Protein AF-A0A527ZVG8-F1 (afdb_monomer)

Structure (mmCIF, N/CA/C/O backbone):
data_AF-A0A527ZVG8-F1
#
_entry.id   AF-A0A527ZVG8-F1
#
loop_
_atom_site.group_PDB
_atom_site.id
_atom_site.type_symbol
_atom_site.label_atom_id
_atom_site.label_alt_id
_atom_site.label_comp_id
_atom_site.label_asym_id
_atom_site.label_entity_id
_atom_site.label_seq_id
_atom_site.pdbx_PDB_ins_code
_atom_site.Cartn_x
_atom_site.Cartn_y
_atom_site.Cartn_z
_atom_site.occupancy
_atom_site.B_iso_or_equiv
_atom_site.auth_seq_id
_atom_site.auth_comp_id
_atom_site.auth_asym_id
_atom_site.auth_atom_id
_atom_site.pdbx_PDB_model_num
ATOM 1 N N . MET A 1 1 ? 4.552 -9.495 -39.250 1.00 59.78 1 MET A N 1
ATOM 2 C CA . MET A 1 1 ? 4.157 -8.082 -39.476 1.00 59.78 1 MET A CA 1
ATOM 3 C C . MET A 1 1 ? 4.347 -7.242 -38.208 1.00 59.78 1 MET A C 1
ATOM 5 O O . MET A 1 1 ? 3.401 -7.017 -37.472 1.00 59.78 1 MET A O 1
ATOM 9 N N . ARG A 1 2 ? 5.574 -6.783 -37.925 1.00 71.38 2 ARG A N 1
ATOM 10 C CA . ARG A 1 2 ? 5.861 -5.883 -36.780 1.00 71.38 2 ARG A CA 1
ATOM 11 C C . ARG A 1 2 ? 6.691 -4.674 -37.211 1.00 71.38 2 ARG A C 1
ATOM 13 O O . ARG A 1 2 ? 6.388 -3.552 -36.833 1.00 71.38 2 ARG A O 1
ATOM 20 N N . ILE A 1 3 ? 7.672 -4.898 -38.088 1.00 81.69 3 ILE A N 1
ATOM 21 C CA . ILE A 1 3 ? 8.598 -3.870 -38.591 1.00 81.69 3 ILE A CA 1
ATOM 22 C C . ILE A 1 3 ? 7.880 -2.769 -39.384 1.00 81.69 3 ILE A C 1
ATOM 24 O O . ILE A 1 3 ? 8.096 -1.599 -39.096 1.00 81.69 3 ILE A O 1
ATOM 28 N N . GLY A 1 4 ? 6.976 -3.114 -40.309 1.00 87.69 4 GLY A N 1
ATOM 29 C CA . GLY A 1 4 ? 6.233 -2.112 -41.090 1.00 87.69 4 GLY A CA 1
ATOM 30 C C . GLY A 1 4 ? 5.396 -1.161 -40.224 1.00 87.69 4 GLY A C 1
ATOM 31 O O . GLY A 1 4 ? 5.369 0.039 -40.475 1.00 87.69 4 GLY A O 1
ATOM 32 N N . TRP A 1 5 ? 4.797 -1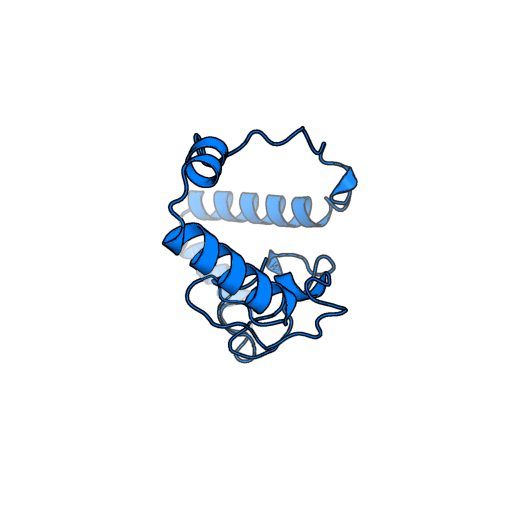.670 -39.142 1.00 87.00 5 TRP A N 1
ATOM 33 C CA . TRP A 1 5 ? 4.078 -0.842 -38.171 1.00 87.00 5 TRP A CA 1
ATOM 34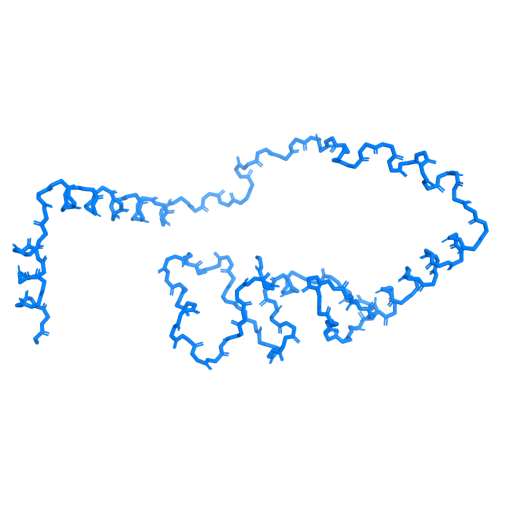 C C . TRP A 1 5 ? 5.015 0.101 -37.410 1.00 87.00 5 TRP A C 1
ATOM 36 O O . TRP A 1 5 ? 4.701 1.279 -37.272 1.00 87.00 5 TRP A O 1
ATOM 46 N N . TYR A 1 6 ? 6.189 -0.373 -36.972 1.00 84.06 6 TYR A N 1
ATOM 47 C CA . TYR A 1 6 ? 7.181 0.495 -36.328 1.00 84.06 6 TYR A CA 1
ATOM 48 C C . TYR A 1 6 ? 7.711 1.573 -37.277 1.00 84.06 6 TYR A C 1
ATOM 50 O O . TYR A 1 6 ? 7.835 2.718 -36.861 1.00 84.06 6 TYR A O 1
ATOM 58 N N . ILE A 1 7 ? 7.978 1.236 -38.543 1.00 87.50 7 ILE A N 1
ATOM 59 C CA . ILE A 1 7 ? 8.431 2.206 -39.549 1.00 87.50 7 ILE A CA 1
ATOM 60 C C . ILE A 1 7 ? 7.362 3.276 -39.774 1.00 87.50 7 ILE A C 1
ATOM 62 O O . ILE A 1 7 ? 7.669 4.463 -39.715 1.00 87.50 7 ILE A O 1
ATOM 66 N N . ASN A 1 8 ? 6.104 2.878 -39.977 1.00 88.81 8 ASN A N 1
ATOM 67 C CA . ASN A 1 8 ? 5.010 3.831 -40.167 1.00 88.81 8 ASN A CA 1
ATOM 68 C C . ASN A 1 8 ? 4.787 4.701 -38.926 1.00 88.81 8 ASN A C 1
ATOM 70 O O . ASN A 1 8 ? 4.589 5.903 -39.053 1.00 88.81 8 ASN A O 1
ATOM 74 N N . ARG A 1 9 ? 4.906 4.119 -37.730 1.00 88.31 9 ARG A N 1
ATOM 75 C CA . ARG A 1 9 ? 4.822 4.847 -36.463 1.00 88.31 9 ARG A CA 1
ATOM 76 C C . ARG A 1 9 ? 5.956 5.858 -36.282 1.00 88.31 9 ARG A C 1
ATOM 78 O O . ARG A 1 9 ? 5.716 6.924 -35.735 1.00 88.31 9 ARG A O 1
ATOM 85 N N . LEU A 1 10 ? 7.174 5.532 -36.714 1.00 89.06 10 LEU A N 1
ATOM 86 C CA . LEU A 1 10 ? 8.301 6.468 -36.685 1.00 89.06 10 LEU A CA 1
ATOM 87 C C . LEU A 1 10 ? 8.119 7.596 -37.703 1.00 89.06 10 LEU A C 1
ATOM 89 O O . LEU A 1 10 ? 8.425 8.739 -37.394 1.00 89.06 10 LEU A O 1
ATOM 93 N N . ARG A 1 11 ? 7.589 7.289 -38.893 1.00 87.50 11 ARG A N 1
ATOM 94 C CA . ARG A 1 11 ? 7.293 8.290 -39.931 1.00 87.50 11 ARG A CA 1
ATOM 95 C C . ARG A 1 11 ? 6.218 9.289 -39.513 1.00 87.50 11 ARG A C 1
ATOM 97 O O . ARG A 1 11 ? 6.245 10.417 -39.979 1.00 87.50 11 ARG A O 1
ATOM 104 N N . SER A 1 12 ? 5.276 8.875 -38.668 1.00 91.00 12 SER A N 1
ATOM 105 C CA . SER A 1 12 ? 4.205 9.736 -38.158 1.00 91.00 12 SER A CA 1
ATOM 106 C C . SER A 1 12 ? 4.569 10.478 -36.866 1.00 91.00 12 SER A C 1
ATOM 108 O O . SER A 1 12 ? 3.687 11.081 -36.264 1.00 91.00 12 SER A O 1
ATOM 110 N N . MET A 1 13 ? 5.808 10.362 -36.377 1.00 92.25 13 MET A N 1
ATOM 111 C CA . MET A 1 13 ? 6.267 11.012 -35.147 1.00 92.25 13 MET A CA 1
ATOM 112 C C . MET A 1 13 ? 7.156 12.206 -35.455 1.00 92.25 13 MET A C 1
ATOM 114 O O . MET A 1 13 ? 8.002 12.151 -36.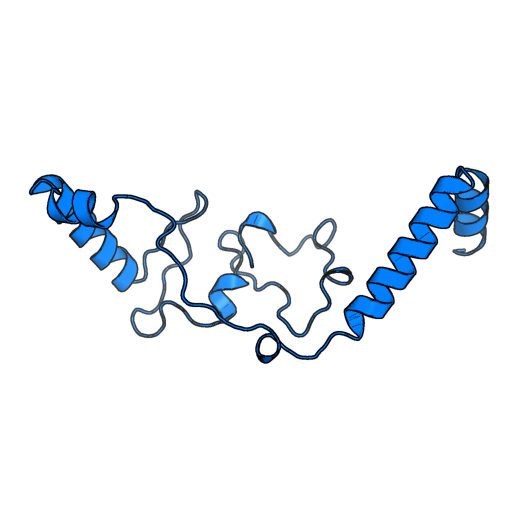346 1.00 92.25 13 MET A O 1
ATOM 118 N N . GLU A 1 14 ? 7.042 13.236 -34.623 1.00 92.56 14 GLU A N 1
ATOM 119 C CA . GLU A 1 14 ? 7.997 14.337 -34.629 1.00 92.56 14 GLU A CA 1
ATOM 120 C C . GLU A 1 14 ? 9.404 13.839 -34.245 1.00 92.56 14 GLU A C 1
ATOM 122 O O . GLU A 1 14 ? 9.542 13.035 -33.312 1.00 92.56 14 GLU A O 1
ATOM 127 N N . PRO A 1 15 ? 10.485 14.327 -34.886 1.00 90.75 15 PRO A N 1
ATOM 128 C CA . PRO A 1 15 ? 11.851 13.893 -34.580 1.00 90.75 15 PRO A CA 1
ATOM 129 C C . PRO A 1 15 ? 12.227 14.048 -33.098 1.00 90.75 15 PRO A C 1
ATOM 131 O O . PRO A 1 15 ? 12.913 13.194 -32.528 1.00 90.75 15 PRO A O 1
ATOM 134 N N . ALA A 1 16 ? 11.730 15.102 -32.444 1.00 92.38 16 ALA A N 1
ATOM 135 C CA . ALA A 1 16 ? 11.920 15.324 -31.013 1.00 92.38 16 ALA A CA 1
ATOM 136 C C . ALA A 1 16 ? 11.271 14.219 -30.158 1.00 92.38 16 ALA A C 1
ATOM 138 O O . ALA A 1 16 ? 11.857 13.764 -29.171 1.00 92.38 16 ALA A O 1
ATOM 139 N N . GLU A 1 17 ? 10.094 13.732 -30.558 1.00 93.31 17 GLU A N 1
ATOM 140 C CA . GLU A 1 17 ? 9.412 12.629 -29.882 1.00 93.31 17 GLU A CA 1
ATOM 141 C C . GLU A 1 17 ? 10.205 11.322 -30.019 1.00 93.31 17 GLU A C 1
ATOM 143 O O . GLU A 1 17 ? 10.350 10.575 -29.046 1.00 93.31 17 GLU A O 1
ATOM 148 N N . VAL A 1 18 ? 10.771 11.056 -31.202 1.00 92.75 18 VAL A N 1
ATOM 149 C CA . VAL A 1 18 ? 11.611 9.871 -31.439 1.00 92.75 18 VAL A CA 1
ATOM 150 C C . VAL A 1 18 ? 12.833 9.881 -30.518 1.00 92.75 18 VAL A C 1
ATOM 152 O O . VAL A 1 18 ? 13.095 8.888 -29.832 1.00 92.75 18 VAL A O 1
ATOM 155 N N . LEU A 1 19 ? 13.549 11.008 -30.441 1.00 94.12 19 LEU A N 1
ATOM 156 C CA . LEU A 1 19 ? 14.713 11.160 -29.561 1.00 94.12 19 LEU A CA 1
ATOM 157 C C . LEU A 1 19 ? 14.341 10.982 -28.084 1.00 94.12 19 LEU A C 1
ATOM 159 O O . LEU A 1 19 ? 15.026 10.256 -27.356 1.00 94.12 19 LEU A O 1
ATOM 163 N N . HIS A 1 20 ? 13.227 11.577 -27.651 1.00 92.75 20 HIS A N 1
ATOM 164 C CA . HIS A 1 20 ? 12.719 11.421 -26.290 1.00 92.75 20 HIS A CA 1
ATOM 165 C C . HIS A 1 20 ? 12.425 9.949 -25.955 1.00 92.75 20 HIS A C 1
ATOM 167 O O . HIS A 1 20 ? 12.908 9.430 -24.945 1.00 92.75 20 HIS A O 1
ATOM 173 N N . ARG A 1 21 ? 11.697 9.239 -26.829 1.00 92.31 21 ARG A N 1
ATOM 174 C CA . ARG A 1 21 ? 11.347 7.821 -26.635 1.00 92.31 21 ARG A CA 1
ATOM 175 C C . ARG A 1 21 ? 12.579 6.914 -26.585 1.00 92.31 21 ARG A C 1
ATOM 177 O O . ARG A 1 21 ? 12.607 5.980 -25.782 1.00 92.31 21 ARG A O 1
ATOM 184 N N . LEU A 1 22 ? 13.606 7.182 -27.397 1.00 93.94 22 LEU A N 1
ATOM 185 C CA . LEU A 1 22 ? 14.883 6.458 -27.332 1.00 93.94 22 LEU A CA 1
ATOM 186 C C . LEU A 1 22 ? 15.597 6.687 -25.992 1.00 93.94 22 LEU A C 1
ATOM 188 O O . LEU A 1 22 ? 16.106 5.734 -25.395 1.00 93.94 22 LEU A O 1
ATOM 192 N N . GLY A 1 23 ? 15.601 7.928 -25.497 1.00 95.81 23 GLY A N 1
ATOM 193 C CA . GLY A 1 23 ? 16.127 8.271 -24.175 1.00 95.81 23 GLY A CA 1
ATOM 194 C C . GLY A 1 23 ? 15.406 7.526 -23.049 1.00 95.81 23 GLY A C 1
ATOM 195 O O . GLY A 1 23 ? 16.053 6.896 -22.211 1.00 95.81 23 GLY A O 1
ATOM 196 N N . GLU A 1 24 ? 14.074 7.512 -23.074 1.00 94.94 24 GLU A N 1
ATOM 197 C CA . GLU A 1 24 ? 13.252 6.763 -22.117 1.00 94.94 24 GLU A CA 1
ATOM 198 C C . GLU A 1 24 ? 13.527 5.256 -22.172 1.00 94.94 24 GLU A C 1
ATOM 200 O O . GLU A 1 24 ? 13.700 4.616 -21.133 1.00 94.94 24 GLU A O 1
ATOM 205 N N . GLN A 1 25 ? 13.660 4.678 -23.369 1.00 93.69 25 GLN A N 1
ATOM 206 C CA . GLN A 1 25 ? 13.974 3.256 -23.506 1.00 93.69 25 GLN A CA 1
ATOM 207 C C . GLN A 1 25 ? 15.347 2.909 -22.918 1.00 93.69 25 GLN A C 1
ATOM 209 O O . GLN A 1 25 ? 15.485 1.909 -22.210 1.00 93.69 25 GLN A O 1
ATOM 214 N N . ARG A 1 26 ? 16.361 3.758 -23.135 1.00 94.69 26 ARG A N 1
ATOM 215 C CA . ARG A 1 26 ? 17.680 3.592 -22.503 1.00 94.69 26 ARG A CA 1
ATOM 216 C C . ARG A 1 26 ? 17.587 3.669 -20.980 1.00 94.69 26 ARG A C 1
ATOM 218 O O . ARG A 1 26 ? 18.169 2.827 -20.299 1.00 94.69 26 ARG A O 1
ATOM 225 N N . ARG A 1 27 ? 16.818 4.620 -20.436 1.00 93.88 27 ARG A N 1
ATOM 226 C CA . ARG A 1 27 ? 16.590 4.753 -18.984 1.00 93.88 27 ARG A CA 1
ATOM 227 C C . ARG A 1 27 ? 15.922 3.513 -18.388 1.00 93.88 27 ARG A C 1
ATOM 229 O O . ARG A 1 27 ? 16.329 3.081 -17.310 1.00 93.88 27 ARG A O 1
ATOM 236 N N . ARG A 1 28 ? 14.957 2.909 -19.091 1.00 92.50 28 ARG A N 1
ATOM 237 C CA . ARG A 1 28 ? 14.292 1.654 -18.681 1.00 92.50 28 ARG A CA 1
ATOM 238 C C . ARG A 1 28 ? 15.244 0.460 -18.673 1.00 92.50 28 ARG A C 1
ATOM 240 O O . ARG A 1 28 ? 15.231 -0.330 -17.734 1.00 92.50 28 ARG A O 1
ATOM 247 N N . ILE A 1 29 ? 16.098 0.337 -19.689 1.00 91.56 29 ILE A N 1
ATOM 248 C CA . ILE A 1 29 ? 17.113 -0.726 -19.743 1.00 91.56 29 ILE A CA 1
ATOM 249 C C . ILE A 1 29 ? 18.124 -0.551 -18.604 1.00 91.56 29 ILE A C 1
ATOM 251 O O . ILE A 1 29 ? 18.446 -1.511 -17.907 1.00 91.56 29 ILE A O 1
ATOM 255 N N . ALA A 1 30 ? 18.593 0.678 -18.381 1.00 91.81 30 ALA A N 1
ATOM 256 C CA . ALA A 1 30 ? 19.520 0.981 -17.299 1.00 91.81 30 ALA A CA 1
ATOM 257 C C . ALA A 1 30 ? 18.889 0.766 -15.913 1.00 91.81 30 ALA A C 1
ATOM 259 O O . ALA A 1 30 ? 19.573 0.316 -14.998 1.00 91.81 30 ALA A O 1
ATOM 260 N N . SER A 1 31 ? 17.593 1.057 -15.733 1.00 89.69 31 SER A N 1
ATOM 261 C CA . SER A 1 31 ? 16.905 0.806 -14.460 1.00 89.69 31 SER A CA 1
ATOM 262 C C . SER A 1 31 ? 16.773 -0.678 -14.144 1.00 89.69 31 SER A C 1
ATOM 264 O O . SER A 1 31 ? 16.918 -1.041 -12.986 1.00 89.69 31 SER A O 1
ATOM 266 N N . ARG A 1 32 ? 16.585 -1.543 -15.150 1.00 88.44 32 ARG A N 1
ATOM 267 C CA . ARG A 1 32 ? 16.544 -3.002 -14.946 1.00 88.44 32 ARG A CA 1
ATOM 268 C C . ARG A 1 32 ? 17.829 -3.551 -14.325 1.00 88.44 32 ARG A C 1
ATOM 270 O O . ARG A 1 32 ? 17.779 -4.523 -13.591 1.00 88.44 32 ARG A O 1
ATOM 277 N N . ARG A 1 33 ? 18.972 -2.927 -14.617 1.00 85.38 33 ARG A N 1
ATOM 278 C CA . ARG A 1 33 ? 20.286 -3.326 -14.088 1.00 85.38 33 ARG A CA 1
ATOM 279 C C . ARG A 1 33 ? 20.617 -2.692 -12.734 1.00 85.38 33 ARG A C 1
ATOM 281 O O . ARG A 1 33 ? 21.712 -2.893 -12.228 1.00 85.38 33 ARG A O 1
ATOM 288 N N . ARG A 1 34 ? 19.722 -1.875 -12.170 1.00 78.88 34 ARG A N 1
ATOM 289 C CA . ARG A 1 34 ? 19.862 -1.333 -10.813 1.00 78.88 34 ARG A CA 1
ATOM 290 C C . ARG A 1 34 ? 19.180 -2.293 -9.841 1.00 78.88 34 ARG A C 1
ATOM 292 O O . ARG A 1 34 ? 18.060 -2.051 -9.416 1.00 78.88 34 ARG A O 1
ATOM 299 N N . ASP A 1 35 ? 19.872 -3.378 -9.528 1.00 69.81 35 ASP A N 1
ATOM 300 C CA . ASP A 1 35 ? 19.414 -4.507 -8.707 1.00 69.81 35 ASP A CA 1
ATOM 301 C C . ASP A 1 35 ? 19.968 -4.495 -7.273 1.00 69.81 35 ASP A C 1
ATOM 303 O O . ASP A 1 35 ? 19.724 -5.426 -6.514 1.00 69.81 35 ASP A O 1
ATOM 307 N N . GLY A 1 36 ? 20.673 -3.432 -6.867 1.00 71.25 36 GLY A N 1
ATOM 308 C CA . GLY A 1 36 ? 21.362 -3.332 -5.569 1.00 71.25 36 GLY A CA 1
ATOM 309 C C . GLY A 1 36 ? 20.477 -3.367 -4.312 1.00 71.25 36 GLY A C 1
ATOM 310 O O . GLY A 1 36 ? 20.969 -3.051 -3.231 1.00 71.25 36 GLY A O 1
ATOM 311 N N . GLY A 1 37 ? 19.197 -3.718 -4.449 1.00 77.00 37 GLY A N 1
ATOM 312 C CA . GLY A 1 37 ? 18.252 -3.919 -3.360 1.00 77.00 37 GLY A CA 1
ATOM 313 C C . GLY A 1 37 ? 17.898 -2.649 -2.587 1.00 77.00 37 GLY A C 1
ATOM 314 O O . GLY A 1 37 ? 18.458 -1.568 -2.786 1.00 77.00 37 GLY A O 1
ATOM 315 N N . TRP A 1 38 ? 16.946 -2.786 -1.662 1.00 77.38 38 TRP A N 1
ATOM 316 C CA . TRP A 1 38 ? 16.564 -1.701 -0.754 1.00 77.38 38 TRP A CA 1
ATOM 317 C C . TRP A 1 38 ? 17.690 -1.329 0.220 1.00 77.38 38 TRP A C 1
ATOM 319 O O . TRP A 1 38 ? 17.746 -0.196 0.686 1.00 77.38 38 TRP A O 1
ATOM 329 N N . GLN A 1 39 ? 18.628 -2.247 0.465 1.00 81.44 39 GLN A N 1
ATOM 330 C CA . GLN A 1 39 ? 19.771 -2.078 1.366 1.00 81.44 39 GLN A CA 1
ATOM 331 C C . GLN A 1 39 ? 20.713 -0.950 0.927 1.00 81.44 39 GLN A C 1
ATOM 333 O O . GLN A 1 39 ? 21.423 -0.379 1.750 1.00 81.44 39 GLN A O 1
ATOM 338 N N . ARG A 1 40 ? 20.716 -0.605 -0.366 1.00 84.25 40 ARG A N 1
ATOM 339 C CA . ARG A 1 40 ? 21.499 0.514 -0.900 1.00 84.25 40 ARG A CA 1
ATOM 340 C C . ARG A 1 40 ? 20.978 1.879 -0.442 1.00 84.25 40 ARG A C 1
ATOM 342 O O . ARG A 1 40 ? 21.721 2.860 -0.484 1.00 84.25 40 ARG A O 1
ATOM 349 N N . TYR A 1 41 ? 19.712 1.967 -0.047 1.00 84.12 41 TYR A N 1
ATOM 350 C CA . TYR A 1 41 ? 19.105 3.212 0.395 1.00 84.12 41 TYR A CA 1
ATOM 351 C C . TYR A 1 41 ? 19.255 3.332 1.908 1.00 84.12 41 TYR A C 1
ATOM 353 O O . TYR A 1 41 ? 18.794 2.477 2.661 1.00 84.12 41 TYR A O 1
ATOM 361 N N . ALA A 1 42 ? 19.896 4.410 2.361 1.00 84.31 42 ALA A N 1
ATOM 362 C CA . ALA A 1 42 ? 19.903 4.734 3.779 1.00 84.31 42 ALA A CA 1
ATOM 363 C C . ALA A 1 42 ? 18.452 4.890 4.258 1.00 84.31 42 ALA A C 1
ATOM 365 O O . ALA A 1 42 ? 17.645 5.535 3.589 1.00 84.31 42 ALA A O 1
ATOM 366 N N . SER A 1 43 ? 18.136 4.317 5.418 1.00 82.56 43 SER A N 1
ATOM 367 C CA . SER A 1 43 ? 16.854 4.512 6.093 1.00 82.56 43 SER A CA 1
ATOM 368 C C . SER A 1 43 ? 17.043 5.567 7.185 1.00 82.56 43 SER A C 1
ATOM 370 O O . SER A 1 43 ? 17.293 5.203 8.339 1.00 82.56 43 SER A O 1
ATOM 372 N N . PRO A 1 44 ? 17.004 6.874 6.855 1.00 84.88 44 PRO A N 1
ATOM 373 C CA . PRO A 1 44 ? 17.148 7.915 7.859 1.00 84.88 44 PRO A CA 1
ATOM 374 C C . PRO A 1 44 ? 16.017 7.816 8.882 1.00 84.88 44 PRO A C 1
ATOM 376 O O . PRO A 1 44 ? 14.934 7.295 8.605 1.00 84.88 44 PRO A O 1
ATOM 379 N N . ARG A 1 45 ? 16.252 8.369 10.073 1.00 84.31 45 ARG A N 1
ATOM 380 C CA . ARG A 1 45 ? 15.197 8.494 11.075 1.00 84.31 45 ARG A CA 1
ATOM 381 C C . ARG A 1 45 ? 14.051 9.318 10.484 1.00 84.31 45 ARG A C 1
ATOM 383 O O . ARG A 1 45 ? 14.236 10.479 10.121 1.00 84.31 45 ARG A O 1
ATOM 390 N N . LEU A 1 46 ? 12.875 8.706 10.380 1.00 79.19 46 LEU A N 1
ATOM 391 C CA . LEU A 1 46 ? 11.684 9.384 9.885 1.00 79.19 46 LEU A CA 1
ATOM 392 C C . LEU A 1 46 ? 11.235 10.435 10.906 1.00 79.19 46 LEU A C 1
ATOM 394 O O . LEU A 1 46 ? 11.126 10.158 12.101 1.00 79.19 46 LEU A O 1
ATOM 398 N N . HIS A 1 47 ? 10.966 11.644 10.424 1.00 77.31 47 HIS A N 1
ATOM 399 C CA . HIS A 1 47 ? 10.317 12.687 11.213 1.00 77.31 47 HIS A CA 1
ATOM 400 C C . HIS A 1 47 ? 8.810 12.413 11.234 1.00 77.31 47 HIS A C 1
ATOM 402 O O . HIS A 1 47 ? 8.266 11.897 10.255 1.00 77.31 47 HIS A O 1
ATOM 408 N N . SER A 1 48 ? 8.109 12.750 12.323 1.00 75.69 48 SER A N 1
ATOM 409 C CA . SER A 1 48 ? 6.657 12.547 12.357 1.00 75.69 48 SER A CA 1
ATOM 410 C C . SER A 1 48 ? 5.991 13.405 11.279 1.00 75.69 48 SER A C 1
ATOM 412 O O . SER A 1 48 ? 6.026 14.634 11.348 1.00 75.69 48 SER A O 1
ATOM 414 N N . VAL A 1 49 ? 5.367 12.757 10.298 1.00 79.00 49 VAL A N 1
ATOM 415 C CA . VAL A 1 49 ? 4.679 13.441 9.191 1.00 79.00 49 VAL A CA 1
ATOM 416 C C . VAL A 1 49 ? 3.387 14.111 9.678 1.00 79.00 49 VAL A C 1
ATOM 418 O O . VAL A 1 49 ? 2.979 15.147 9.161 1.00 79.00 49 VAL A O 1
ATOM 421 N N . LEU A 1 50 ? 2.773 13.562 10.730 1.00 84.69 50 LEU A N 1
ATOM 422 C CA . LEU A 1 50 ? 1.549 14.079 11.335 1.00 84.69 50 LEU A CA 1
ATOM 423 C C . LEU A 1 50 ? 1.891 14.973 12.534 1.00 84.69 50 LEU A C 1
ATOM 425 O O . LEU A 1 50 ? 1.987 14.510 13.673 1.00 84.69 50 LEU A O 1
ATOM 429 N N . ARG A 1 51 ? 2.112 16.266 12.265 1.00 86.00 51 ARG A N 1
ATOM 430 C CA . ARG A 1 51 ? 2.351 17.271 13.314 1.00 86.00 51 ARG A CA 1
ATOM 431 C C . ARG A 1 51 ? 1.199 17.270 14.324 1.00 86.00 51 ARG A C 1
ATOM 433 O O . ARG A 1 51 ? 0.039 17.244 13.931 1.00 86.00 51 ARG A O 1
ATOM 440 N N . GLY A 1 52 ? 1.526 17.293 15.616 1.00 89.06 52 GLY A N 1
ATOM 441 C CA . GLY A 1 52 ? 0.535 17.340 16.697 1.00 89.06 52 GLY A CA 1
ATOM 442 C C . GLY A 1 52 ? -0.245 16.041 16.926 1.00 89.06 52 GLY A C 1
ATOM 443 O O . GLY A 1 52 ? -1.083 16.006 17.820 1.00 89.06 52 GLY A O 1
ATOM 444 N N . LEU A 1 53 ? 0.031 14.954 16.187 1.00 89.31 53 LEU A N 1
ATOM 445 C CA . LEU A 1 53 ? -0.674 13.680 16.382 1.00 89.31 53 LEU A CA 1
ATOM 446 C C . LEU A 1 53 ? -0.543 13.174 17.819 1.00 89.31 53 LEU A C 1
ATOM 448 O O . LEU A 1 53 ? -1.520 12.724 18.408 1.00 89.31 53 LEU A O 1
ATOM 452 N N . ARG A 1 54 ? 0.663 13.263 18.390 1.00 87.88 54 ARG A N 1
ATOM 453 C CA . ARG A 1 54 ? 0.913 12.846 19.772 1.00 87.88 54 ARG A CA 1
ATOM 454 C C . ARG A 1 54 ? 0.031 13.623 20.745 1.00 87.88 54 ARG A C 1
ATOM 456 O O . ARG A 1 54 ? -0.632 13.004 21.569 1.00 87.88 54 ARG A O 1
ATOM 463 N N . ASP A 1 55 ? -0.000 14.944 20.618 1.00 92.88 55 ASP A N 1
ATOM 464 C CA . ASP A 1 55 ? -0.774 15.810 21.507 1.00 92.88 55 ASP A CA 1
ATOM 465 C C . ASP A 1 55 ? -2.276 15.570 21.332 1.00 92.88 55 ASP A C 1
ATOM 467 O O . ASP A 1 55 ? -2.994 15.461 22.320 1.00 92.88 55 ASP A O 1
ATOM 471 N N . ALA A 1 56 ? -2.744 15.363 20.098 1.00 92.25 56 ALA A N 1
ATOM 472 C CA . ALA A 1 56 ? -4.131 15.006 19.810 1.00 92.25 56 ALA A CA 1
ATOM 473 C C . ALA A 1 56 ? -4.537 13.661 20.441 1.00 92.25 56 ALA A C 1
ATOM 475 O O . ALA A 1 56 ? -5.623 13.542 21.004 1.00 92.25 56 ALA A O 1
ATOM 476 N N . VAL A 1 57 ? -3.659 12.652 20.397 1.00 90.94 57 VAL A N 1
ATOM 477 C CA . VAL A 1 57 ? -3.891 11.354 21.054 1.00 90.94 57 VAL A CA 1
ATOM 478 C C . VAL A 1 57 ? -3.890 11.500 22.578 1.00 90.94 57 VAL A C 1
ATOM 480 O O . VAL A 1 57 ? -4.725 10.903 23.261 1.00 90.94 57 VAL A O 1
ATOM 483 N N . LEU A 1 58 ? -2.986 12.311 23.132 1.00 92.44 58 LEU A N 1
ATOM 484 C CA . LEU A 1 58 ? -2.935 12.587 24.570 1.00 92.44 58 LEU A CA 1
ATOM 485 C C . LEU A 1 58 ? -4.150 13.389 25.052 1.00 92.44 58 LEU A C 1
ATOM 487 O O . LEU A 1 58 ? -4.624 13.132 26.155 1.00 92.44 58 LEU A O 1
ATOM 491 N N . ALA A 1 59 ? -4.693 14.278 24.223 1.00 96.12 59 ALA A N 1
ATOM 492 C CA . ALA A 1 59 ? -5.886 15.074 24.503 1.00 96.12 59 ALA A CA 1
ATOM 493 C C . ALA A 1 59 ? -7.210 14.368 24.143 1.00 96.12 59 ALA A C 1
ATOM 495 O O . ALA A 1 59 ? -8.278 14.957 24.296 1.00 96.12 59 ALA A O 1
ATOM 496 N N . ALA A 1 60 ? -7.170 13.116 23.668 1.00 96.56 60 ALA A N 1
ATOM 497 C CA . ALA A 1 60 ? -8.364 12.403 23.225 1.00 96.56 60 ALA A CA 1
ATOM 498 C C . ALA A 1 60 ? -9.412 12.275 24.346 1.00 96.56 60 ALA A C 1
ATOM 500 O O . ALA A 1 60 ? -9.109 11.847 25.469 1.00 96.56 60 ALA A O 1
ATOM 501 N N . THR A 1 61 ? -10.661 12.594 24.007 1.00 97.94 61 THR A N 1
ATOM 502 C CA . THR A 1 61 ? -11.833 12.400 24.873 1.00 97.94 61 THR A CA 1
ATOM 503 C C . THR A 1 61 ? -12.049 10.913 25.189 1.00 97.94 61 THR A C 1
ATOM 505 O O . THR A 1 61 ? -11.592 10.050 24.430 1.00 97.94 61 THR A O 1
ATOM 508 N N . PRO A 1 62 ? -12.788 10.563 26.260 1.00 97.75 62 PRO A N 1
ATOM 509 C CA . PRO A 1 62 ? -13.101 9.166 26.569 1.00 97.75 62 PRO A CA 1
ATOM 510 C C . PRO A 1 62 ? -13.744 8.410 25.394 1.00 97.75 62 PRO A C 1
ATOM 512 O O . PRO A 1 62 ? -13.325 7.297 25.078 1.00 97.75 62 PRO A O 1
ATOM 515 N N . ALA A 1 63 ? -14.681 9.045 24.681 1.00 97.75 63 ALA A N 1
ATOM 516 C CA . ALA A 1 63 ? -15.331 8.461 23.507 1.00 97.75 63 ALA A CA 1
ATOM 517 C C . ALA A 1 63 ? -14.337 8.190 22.362 1.00 97.75 63 ALA A C 1
ATOM 519 O O . ALA A 1 63 ? -14.353 7.119 21.758 1.00 97.75 63 ALA A O 1
ATOM 520 N N . GLN A 1 64 ? -13.419 9.125 22.092 1.00 96.94 64 GLN A N 1
ATOM 521 C CA . GLN A 1 64 ? -12.370 8.929 21.086 1.00 96.94 64 GLN A CA 1
ATOM 522 C C . GLN A 1 64 ? -11.407 7.809 21.480 1.00 96.94 64 GLN A C 1
ATOM 524 O O . GLN A 1 64 ? -11.051 6.993 20.635 1.00 96.94 64 GLN A O 1
ATOM 529 N N . ARG A 1 65 ? -11.012 7.722 22.755 1.00 96.50 65 ARG A N 1
ATOM 530 C CA . ARG A 1 65 ? -10.156 6.630 23.248 1.00 96.50 65 ARG A CA 1
ATOM 531 C C . ARG A 1 65 ? -10.819 5.274 23.066 1.00 96.50 65 ARG A C 1
ATOM 533 O O . ARG A 1 65 ? -10.164 4.344 22.606 1.00 96.50 65 ARG A O 1
ATOM 540 N N . GLN A 1 66 ? -12.112 5.178 23.368 1.00 97.50 66 GLN A N 1
ATOM 541 C CA . GLN A 1 66 ? -12.881 3.957 23.154 1.00 97.50 66 GLN A CA 1
ATOM 542 C C . GLN A 1 66 ? -12.957 3.593 21.666 1.00 97.50 66 GLN A C 1
ATOM 544 O O . GLN A 1 66 ? -12.735 2.437 21.312 1.00 97.50 66 GLN A O 1
ATOM 549 N N . ALA A 1 67 ? -13.199 4.568 20.785 1.00 95.38 67 ALA A N 1
ATOM 550 C CA . ALA A 1 67 ? -13.221 4.345 19.340 1.00 95.38 67 ALA A CA 1
ATOM 551 C C . ALA A 1 67 ? -11.852 3.893 18.796 1.00 95.38 67 ALA A C 1
ATOM 553 O O . ALA A 1 67 ? -11.787 2.952 18.006 1.00 95.38 67 ALA A O 1
ATOM 554 N N . ILE A 1 68 ? -10.758 4.512 19.255 1.00 93.69 68 ILE A N 1
ATOM 555 C CA . ILE A 1 68 ? -9.384 4.125 18.902 1.00 93.69 68 ILE A CA 1
ATOM 556 C C . ILE A 1 68 ? -9.093 2.701 19.380 1.00 93.69 68 ILE A C 1
ATOM 558 O O . ILE A 1 68 ? -8.593 1.891 18.602 1.00 93.69 68 ILE A O 1
ATOM 562 N N . ALA A 1 69 ? -9.436 2.373 20.628 1.00 95.25 69 ALA A N 1
ATO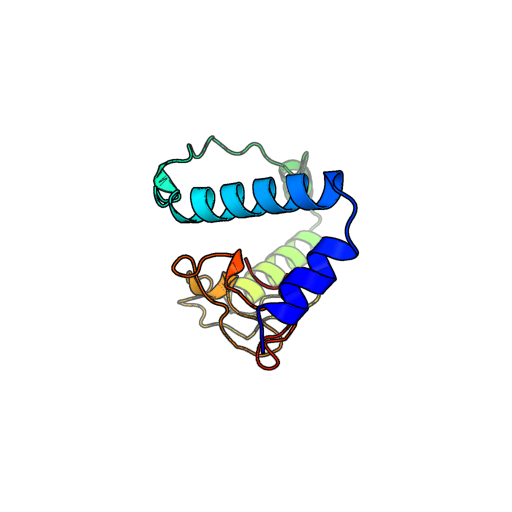M 563 C CA . ALA A 1 69 ? -9.251 1.034 21.175 1.00 95.25 69 ALA A CA 1
ATOM 564 C C . ALA A 1 69 ? -10.050 -0.008 20.381 1.00 95.25 69 ALA A C 1
ATOM 566 O O . ALA A 1 69 ? -9.498 -1.034 19.997 1.00 95.25 69 ALA A O 1
ATOM 567 N N . ALA A 1 70 ? -11.315 0.271 20.058 1.00 95.56 70 ALA A N 1
ATOM 568 C CA . ALA A 1 70 ? -12.145 -0.619 19.252 1.00 95.56 70 ALA A CA 1
ATOM 569 C C . ALA A 1 70 ? -11.578 -0.820 17.836 1.00 95.56 70 ALA A C 1
ATOM 571 O O . ALA A 1 70 ? -11.536 -1.947 17.344 1.00 95.56 70 ALA A O 1
ATOM 572 N N . ALA A 1 71 ? -11.105 0.247 17.186 1.00 92.94 71 ALA A N 1
ATOM 573 C CA . ALA A 1 71 ? -10.462 0.159 15.877 1.00 92.94 71 ALA A CA 1
ATOM 574 C C . ALA A 1 71 ? -9.159 -0.656 15.932 1.00 92.94 71 ALA A C 1
ATOM 576 O O . ALA A 1 71 ? -8.927 -1.497 15.065 1.00 92.94 71 ALA A O 1
ATOM 577 N N . ALA A 1 72 ? -8.344 -0.460 16.973 1.00 93.75 72 ALA A N 1
A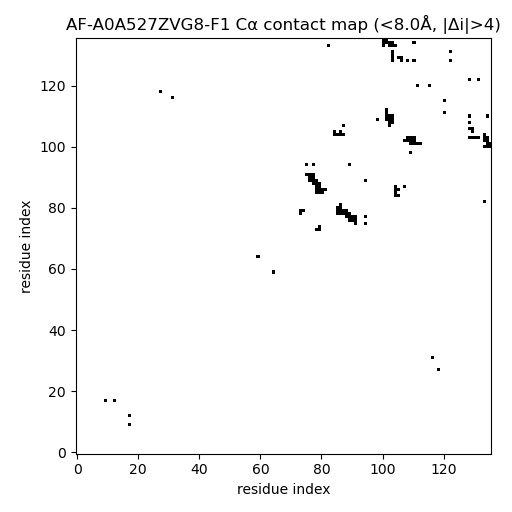TOM 578 C CA . ALA A 1 72 ? -7.125 -1.230 17.192 1.00 93.75 72 ALA A CA 1
ATOM 579 C C . ALA A 1 72 ? -7.427 -2.718 17.424 1.00 93.75 72 ALA A C 1
ATOM 581 O O . ALA A 1 72 ? -6.783 -3.566 16.815 1.00 93.75 72 ALA A O 1
ATOM 582 N N . GLN A 1 73 ? -8.438 -3.042 18.235 1.00 95.69 73 GLN A N 1
ATOM 583 C CA . GLN A 1 73 ? -8.859 -4.426 18.471 1.00 95.69 73 GLN A CA 1
ATOM 584 C C . GLN A 1 73 ? -9.353 -5.104 17.191 1.00 95.69 73 GLN A C 1
ATOM 586 O O . GLN A 1 73 ? -8.991 -6.246 16.932 1.00 95.69 73 GLN A O 1
ATOM 591 N N . LYS A 1 74 ? -10.110 -4.400 16.340 1.00 94.00 74 LYS A N 1
ATOM 592 C CA . LYS A 1 74 ? -10.510 -4.923 15.024 1.00 94.00 74 LYS A CA 1
ATOM 593 C C . LYS A 1 74 ? -9.303 -5.212 14.134 1.00 94.00 74 LYS A C 1
ATOM 595 O O . LYS A 1 74 ? -9.197 -6.316 13.607 1.00 94.00 74 LYS A O 1
ATOM 600 N N . ALA A 1 75 ? -8.369 -4.264 14.032 1.00 92.81 75 ALA A N 1
ATOM 601 C CA . ALA A 1 75 ? -7.149 -4.436 13.245 1.00 92.81 75 ALA A CA 1
ATOM 602 C C . ALA A 1 75 ? -6.310 -5.627 13.733 1.00 92.81 75 ALA A C 1
ATOM 604 O O . ALA A 1 75 ? -5.866 -6.436 12.921 1.00 92.81 75 ALA A O 1
ATOM 605 N N . LEU A 1 76 ? -6.152 -5.771 15.052 1.00 94.00 76 LEU A N 1
ATOM 606 C CA . LEU A 1 76 ? -5.462 -6.904 15.676 1.00 94.00 76 LEU A CA 1
ATOM 607 C C . LEU A 1 76 ? -6.233 -8.226 15.522 1.00 94.00 76 LEU A C 1
ATOM 609 O O . LEU A 1 76 ? -5.622 -9.281 15.410 1.00 94.00 76 LEU A O 1
ATOM 613 N N . GLY A 1 77 ? -7.563 -8.174 15.442 1.00 94.94 77 GLY A N 1
ATOM 614 C CA . GLY A 1 77 ? -8.431 -9.312 15.125 1.00 94.94 77 GLY A CA 1
ATOM 615 C C . GLY A 1 77 ? -8.483 -9.679 13.636 1.00 94.94 77 GLY A C 1
ATOM 616 O O . GLY A 1 77 ? -9.274 -10.544 13.250 1.00 94.94 77 GLY A O 1
ATOM 617 N N . GLY A 1 78 ? -7.674 -9.017 12.801 1.00 93.56 78 GLY A N 1
ATOM 618 C CA . GLY A 1 78 ? -7.560 -9.279 11.369 1.00 93.56 78 GLY A CA 1
ATOM 619 C C . GLY A 1 78 ? -8.553 -8.524 10.489 1.00 93.56 78 GLY A C 1
ATOM 620 O O . GLY A 1 78 ? -8.624 -8.801 9.293 1.00 93.56 78 GLY A O 1
ATOM 621 N N . GLU A 1 79 ? -9.313 -7.579 11.040 1.00 93.56 79 GLU A N 1
ATOM 622 C CA . GLU A 1 79 ? -10.233 -6.717 10.297 1.00 93.56 79 GLU A CA 1
ATOM 623 C C . GLU A 1 79 ? -9.563 -5.380 9.976 1.00 93.56 79 GLU A C 1
ATOM 625 O O . GLU A 1 79 ? -9.352 -4.536 10.846 1.00 93.56 79 GLU A O 1
ATOM 630 N N . PHE A 1 80 ? -9.243 -5.167 8.702 1.00 88.25 80 PHE A N 1
ATOM 631 C CA . PHE A 1 80 ? -8.517 -3.988 8.244 1.00 88.25 80 PHE A CA 1
ATOM 632 C C . PHE A 1 80 ? -9.273 -3.286 7.112 1.00 88.25 80 PHE A C 1
ATOM 634 O O . PHE A 1 80 ? -9.812 -3.929 6.214 1.00 88.25 80 PHE A O 1
ATOM 641 N N . SER A 1 81 ? -9.317 -1.953 7.148 1.00 88.69 81 SER A N 1
ATOM 642 C CA . SER A 1 81 ? -9.903 -1.130 6.089 1.00 88.69 81 SER A CA 1
ATOM 643 C C . SER A 1 81 ? -8.948 0.001 5.733 1.00 88.69 81 SER A C 1
ATOM 645 O O . SER A 1 81 ? -8.498 0.740 6.609 1.00 88.69 81 SER A O 1
ATOM 647 N N . ALA A 1 82 ? -8.632 0.127 4.448 1.00 87.88 82 ALA A N 1
ATOM 648 C CA . ALA A 1 82 ? -7.754 1.159 3.914 1.00 87.88 82 ALA A CA 1
ATOM 649 C C . ALA A 1 82 ? -8.087 1.433 2.448 1.00 87.88 82 ALA A C 1
ATOM 651 O O . ALA A 1 82 ? -8.625 0.574 1.751 1.00 87.88 82 ALA A O 1
ATOM 652 N N . LEU A 1 83 ? -7.757 2.639 1.975 1.00 88.06 83 LEU A N 1
ATOM 653 C CA . LEU A 1 83 ? -7.972 3.059 0.581 1.00 88.06 83 LEU A CA 1
ATOM 654 C C . LEU A 1 83 ? -9.445 2.937 0.132 1.00 88.06 83 LEU A C 1
ATOM 656 O O . LEU A 1 83 ? -9.739 2.651 -1.026 1.00 88.06 83 LEU A O 1
ATOM 660 N N . GLY A 1 84 ? -10.380 3.126 1.071 1.00 89.62 84 GLY A N 1
ATOM 661 C CA . GLY A 1 84 ? -11.818 2.992 0.822 1.00 89.62 84 GLY A CA 1
ATOM 662 C C . GLY A 1 84 ? -12.299 1.548 0.631 1.00 89.62 84 GLY A C 1
ATOM 663 O O . GLY A 1 84 ? -13.412 1.346 0.149 1.00 89.62 84 GLY A O 1
ATOM 664 N N . ARG A 1 85 ? -11.486 0.542 0.980 1.00 90.88 85 ARG A N 1
ATOM 665 C CA . ARG A 1 85 ? -11.836 -0.881 0.890 1.00 90.88 85 ARG A CA 1
ATOM 666 C C . ARG A 1 85 ? -11.664 -1.580 2.228 1.00 90.88 85 ARG A C 1
ATOM 668 O O . ARG A 1 85 ? -10.686 -1.348 2.932 1.00 90.88 85 ARG A O 1
ATOM 675 N N . ILE A 1 86 ? -12.595 -2.481 2.530 1.00 91.38 86 ILE A N 1
ATOM 676 C CA . ILE A 1 86 ? -12.411 -3.496 3.567 1.00 91.38 86 ILE A CA 1
ATOM 677 C C . ILE A 1 86 ? -11.534 -4.587 2.956 1.00 91.38 86 ILE A C 1
ATOM 679 O O . ILE A 1 86 ? -11.846 -5.103 1.884 1.00 91.38 86 ILE A O 1
ATOM 683 N N . TR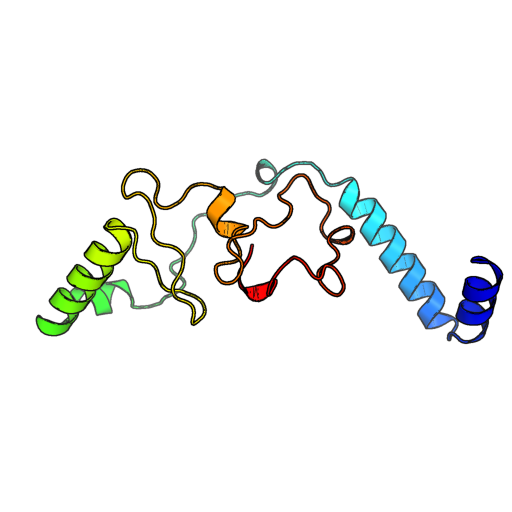P A 1 87 ? -10.419 -4.889 3.610 1.00 91.38 87 TRP A N 1
ATOM 684 C CA . TRP A 1 87 ? -9.479 -5.908 3.165 1.00 91.38 87 TRP A CA 1
ATOM 685 C C . TRP A 1 87 ? -9.932 -7.295 3.635 1.00 91.38 87 TRP A C 1
ATOM 687 O O . TRP A 1 87 ? -10.662 -7.393 4.628 1.00 91.38 87 TRP A O 1
ATOM 697 N N . PRO A 1 88 ? -9.503 -8.375 2.956 1.00 90.75 88 PRO A N 1
ATOM 698 C CA . PRO A 1 88 ? -9.781 -9.734 3.401 1.00 90.75 88 PRO A CA 1
ATOM 699 C C . PRO A 1 88 ? -9.376 -9.942 4.862 1.00 90.75 88 PRO A C 1
ATOM 701 O O . PRO A 1 88 ? -8.290 -9.524 5.276 1.00 90.75 88 PRO A O 1
ATOM 704 N N . ARG A 1 89 ? -10.256 -10.596 5.633 1.00 92.12 89 ARG A N 1
ATOM 705 C CA . ARG A 1 89 ? -9.994 -10.898 7.042 1.00 92.12 89 ARG A CA 1
ATOM 706 C C . ARG A 1 89 ? -8.728 -11.735 7.164 1.00 92.12 89 ARG A C 1
ATOM 708 O O . ARG A 1 89 ? -8.495 -12.654 6.380 1.00 92.12 89 ARG A O 1
ATOM 715 N N . ARG A 1 90 ? -7.928 -11.407 8.168 1.00 90.19 90 ARG A N 1
ATOM 716 C CA . ARG A 1 90 ? -6.614 -11.997 8.382 1.00 90.19 90 ARG A CA 1
ATOM 717 C C . ARG A 1 90 ? -6.560 -12.902 9.592 1.00 90.19 90 ARG A C 1
ATOM 719 O O . ARG A 1 90 ? -7.324 -12.738 10.538 1.00 90.19 90 ARG A O 1
ATOM 726 N N . ASP A 1 91 ? -5.587 -13.800 9.548 1.00 91.88 91 ASP A N 1
ATOM 727 C CA . ASP A 1 91 ? -5.107 -14.514 10.719 1.00 91.88 91 ASP A CA 1
ATOM 728 C C . ASP A 1 91 ? -4.469 -13.512 11.709 1.00 91.88 91 ASP A C 1
ATOM 730 O O . ASP A 1 91 ? -3.539 -12.795 11.308 1.00 91.88 91 ASP A O 1
ATOM 734 N N . PRO A 1 92 ? -4.958 -13.429 12.961 1.00 92.88 92 PRO A N 1
ATOM 735 C CA . PRO A 1 92 ? -4.362 -12.612 14.018 1.00 92.88 92 PRO A CA 1
ATOM 736 C C . PRO A 1 92 ? -2.875 -12.897 14.275 1.00 92.88 92 PRO A C 1
ATOM 738 O O . PRO A 1 92 ? -2.138 -11.978 14.631 1.00 92.88 92 PRO A O 1
ATOM 741 N N . ASP A 1 93 ? -2.402 -14.118 14.014 1.00 92.81 93 ASP A N 1
ATOM 742 C CA . ASP A 1 93 ? -0.990 -14.483 14.180 1.00 92.81 93 ASP A CA 1
ATOM 743 C C . ASP A 1 93 ? -0.132 -14.063 12.968 1.00 92.81 93 ASP A C 1
ATOM 745 O O . ASP A 1 93 ? 1.102 -14.072 13.014 1.00 92.81 93 ASP A O 1
ATOM 749 N N . ARG A 1 94 ? -0.767 -13.644 11.860 1.00 90.88 94 ARG A N 1
ATOM 750 C CA . ARG A 1 94 ? -0.103 -13.238 10.608 1.00 90.88 94 ARG A CA 1
ATOM 751 C C . ARG A 1 94 ? -0.798 -12.046 9.933 1.00 90.88 94 ARG A C 1
ATOM 753 O O . ARG A 1 94 ? -1.192 -12.091 8.759 1.00 90.88 94 ARG A O 1
ATOM 760 N N . LEU A 1 95 ? -0.897 -10.939 10.671 1.00 89.94 95 LEU A N 1
ATOM 761 C CA . LEU A 1 95 ? -1.584 -9.709 10.246 1.00 89.94 95 LEU A CA 1
ATOM 762 C C . LEU A 1 95 ? -0.895 -8.939 9.105 1.00 89.94 95 LEU A C 1
ATOM 764 O O . LEU A 1 95 ? -1.575 -8.335 8.280 1.00 89.94 95 LEU A O 1
ATOM 768 N N . PHE A 1 96 ? 0.438 -8.936 9.024 1.00 87.12 96 PHE A N 1
ATOM 769 C CA . PHE A 1 96 ? 1.167 -8.101 8.049 1.00 87.12 96 PHE A CA 1
ATOM 770 C C . PHE A 1 96 ? 2.371 -8.823 7.415 1.00 87.12 96 PHE A C 1
ATOM 772 O O . PHE A 1 96 ? 3.506 -8.368 7.545 1.00 87.12 96 PHE A O 1
ATOM 779 N N . PRO A 1 97 ? 2.168 -9.963 6.732 1.00 89.69 97 PRO A N 1
ATOM 780 C CA . PRO A 1 97 ? 3.219 -10.615 5.983 1.00 89.69 97 PRO A CA 1
ATOM 781 C C . PRO A 1 97 ? 3.557 -9.803 4.718 1.00 89.69 97 PRO A C 1
ATOM 783 O O . PRO A 1 97 ? 2.724 -9.014 4.251 1.00 89.69 97 PRO A O 1
ATOM 786 N N . PRO A 1 98 ? 4.747 -10.009 4.131 1.00 86.62 98 PRO A N 1
ATOM 787 C CA . PRO A 1 98 ? 5.239 -9.208 3.009 1.00 86.62 98 PRO A CA 1
ATOM 788 C C . PRO A 1 98 ? 4.306 -9.174 1.792 1.00 86.62 98 PRO A C 1
ATOM 790 O O . PRO A 1 98 ? 4.261 -8.182 1.070 1.00 86.62 98 PRO A O 1
ATOM 793 N N . GLU A 1 99 ? 3.535 -10.237 1.561 1.00 90.38 99 GLU A N 1
ATOM 794 C CA . GLU A 1 99 ? 2.624 -10.345 0.422 1.00 90.38 99 GLU A CA 1
ATOM 795 C C . GLU A 1 99 ? 1.406 -9.424 0.529 1.00 90.38 99 GLU A C 1
ATOM 797 O O . GLU A 1 99 ? 0.774 -9.165 -0.491 1.00 90.38 99 GLU A O 1
ATOM 802 N N . LEU A 1 100 ? 1.087 -8.909 1.727 1.00 90.19 100 LEU A N 1
ATOM 803 C CA . LEU A 1 100 ? -0.053 -8.012 1.938 1.00 90.19 100 LEU A CA 1
ATOM 804 C C . LEU A 1 100 ? -0.023 -6.828 0.977 1.00 90.19 100 LEU A C 1
ATOM 806 O O . LEU A 1 100 ? -1.035 -6.502 0.372 1.00 90.19 100 LEU A O 1
ATOM 810 N N . TRP A 1 101 ? 1.140 -6.204 0.824 1.00 87.75 101 TRP A N 1
ATOM 811 C CA . TRP A 1 101 ? 1.275 -5.000 0.011 1.00 87.75 101 TRP A CA 1
ATOM 812 C C . TRP A 1 101 ? 1.042 -5.274 -1.474 1.00 87.75 101 TRP A C 1
ATOM 814 O O . TRP A 1 101 ? 0.677 -4.372 -2.211 1.00 87.75 101 TRP A O 1
ATOM 824 N N . ARG A 1 102 ? 1.127 -6.537 -1.901 1.00 91.38 102 ARG A N 1
ATOM 825 C CA . ARG A 1 102 ? 0.847 -6.970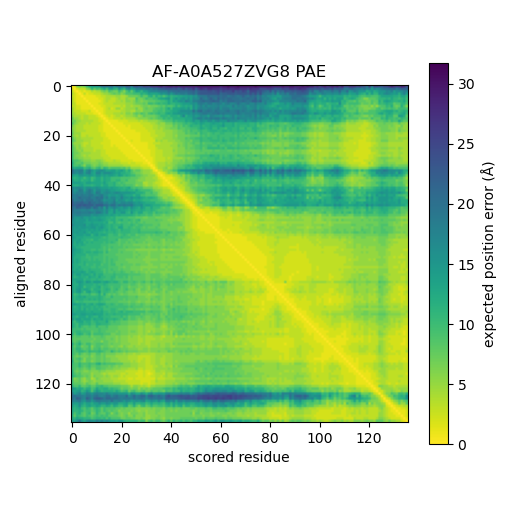 -3.274 1.00 91.38 102 ARG A CA 1
ATOM 826 C C . ARG A 1 102 ? -0.537 -7.586 -3.437 1.00 91.38 102 ARG A C 1
ATOM 828 O O . ARG A 1 102 ? -0.879 -8.010 -4.538 1.00 91.38 102 ARG A O 1
ATOM 835 N N . LEU A 1 103 ? -1.309 -7.700 -2.362 1.00 91.44 103 LEU A N 1
ATOM 836 C CA . LEU A 1 103 ? -2.641 -8.280 -2.395 1.00 91.44 103 LEU A CA 1
ATOM 837 C C . LEU A 1 103 ? -3.639 -7.236 -2.879 1.00 91.44 103 LEU A C 1
ATOM 839 O O . LEU A 1 103 ? -3.826 -6.205 -2.244 1.00 91.44 103 LEU A O 1
ATOM 843 N N . ASP A 1 104 ? -4.331 -7.539 -3.969 1.00 91.12 104 ASP A N 1
ATOM 844 C CA . ASP A 1 104 ? -5.512 -6.780 -4.347 1.00 91.12 104 ASP A CA 1
ATOM 845 C C . ASP A 1 104 ? -6.699 -7.207 -3.462 1.00 91.12 104 ASP A C 1
ATOM 847 O O . ASP A 1 104 ? -7.143 -8.356 -3.561 1.00 91.12 104 ASP A O 1
ATOM 851 N N . PR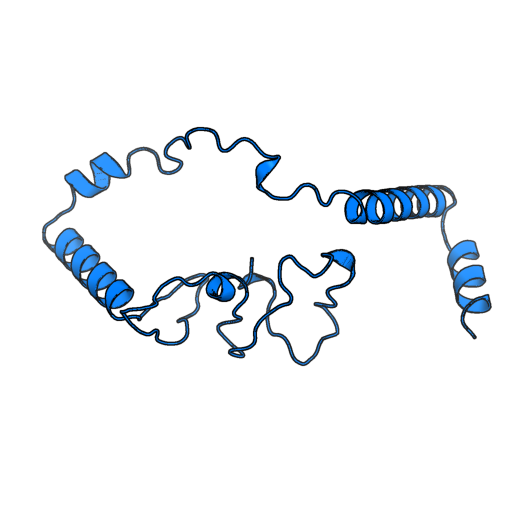O A 1 105 ? -7.248 -6.314 -2.617 1.00 90.69 105 PRO A N 1
ATOM 852 C CA . PRO A 1 105 ? -8.327 -6.657 -1.698 1.00 90.69 105 PRO A CA 1
ATOM 853 C C . PRO A 1 105 ? -9.654 -6.949 -2.408 1.00 90.69 105 PRO A C 1
ATOM 855 O O . PRO A 1 105 ? -10.542 -7.531 -1.794 1.00 90.69 105 PRO A O 1
ATOM 858 N N . VAL A 1 106 ? -9.812 -6.550 -3.677 1.00 89.56 106 VAL A N 1
ATOM 859 C CA . VAL A 1 106 ? -11.043 -6.778 -4.446 1.00 89.56 106 VAL A CA 1
ATOM 860 C C . VAL A 1 106 ? -11.043 -8.165 -5.079 1.00 89.56 106 VAL A C 1
ATOM 862 O O . VAL A 1 106 ? -12.040 -8.876 -4.994 1.00 89.56 106 VAL A O 1
ATOM 865 N N . THR A 1 107 ? -9.938 -8.562 -5.715 1.00 88.69 107 THR A N 1
ATOM 866 C CA . THR A 1 107 ? -9.848 -9.869 -6.395 1.00 88.69 107 THR A CA 1
ATOM 867 C C . THR A 1 107 ? -9.217 -10.968 -5.541 1.00 88.69 107 THR A C 1
ATOM 869 O O . THR A 1 107 ? -9.293 -12.138 -5.911 1.00 88.69 107 THR A O 1
ATOM 872 N N . GLY A 1 108 ? -8.561 -10.617 -4.430 1.00 89.06 108 GLY A N 1
ATOM 873 C CA . GLY A 1 108 ? -7.793 -11.541 -3.590 1.00 89.06 108 GLY A CA 1
ATOM 874 C C . GLY A 1 108 ? -6.505 -12.054 -4.243 1.00 89.06 108 GLY A C 1
ATOM 875 O O . GLY A 1 108 ? -5.877 -12.976 -3.725 1.00 89.06 108 GLY A O 1
ATOM 876 N N . ARG A 1 109 ? -6.107 -11.499 -5.394 1.00 90.06 109 ARG A N 1
ATOM 877 C CA . ARG A 1 109 ? -4.939 -11.956 -6.155 1.00 90.06 109 ARG A CA 1
ATOM 878 C C . ARG A 1 109 ? -3.693 -11.165 -5.792 1.00 90.06 109 ARG A C 1
ATOM 880 O O . ARG A 1 109 ? -3.754 -9.974 -5.497 1.00 90.06 109 ARG A O 1
ATOM 887 N N . LEU A 1 110 ? -2.550 -11.840 -5.873 1.00 91.25 110 LEU A N 1
ATOM 888 C CA . LEU A 1 110 ? -1.248 -11.219 -5.680 1.00 91.25 110 LEU A CA 1
ATOM 889 C C . LEU A 1 110 ? -0.728 -10.613 -6.983 1.00 91.25 110 LEU A C 1
ATOM 891 O O . LEU A 1 110 ? -0.738 -11.243 -8.046 1.00 91.25 110 LEU A O 1
ATOM 895 N N . TRP A 1 111 ? -0.229 -9.392 -6.874 1.00 91.88 111 TRP A N 1
ATOM 896 C CA . TRP A 1 111 ? 0.550 -8.733 -7.905 1.00 91.88 111 TRP A CA 1
ATOM 897 C C . TRP A 1 111 ? 1.997 -9.248 -7.921 1.00 91.88 111 TRP A C 1
ATOM 899 O O . TRP A 1 111 ? 2.499 -9.729 -6.895 1.00 91.88 111 TRP A O 1
ATOM 909 N N . PRO A 1 112 ? 2.689 -9.163 -9.076 1.00 90.88 112 PRO A N 1
ATOM 910 C CA . PRO A 1 112 ? 4.113 -9.482 -9.156 1.00 90.88 112 PRO A CA 1
ATOM 911 C C . PRO A 1 112 ? 4.914 -8.710 -8.103 1.00 90.88 112 PRO A C 1
ATOM 913 O O . PRO A 1 112 ? 4.599 -7.556 -7.818 1.00 90.88 112 PRO A O 1
ATOM 916 N N . GLY A 1 113 ? 5.895 -9.363 -7.482 1.00 87.94 113 GLY A N 1
ATOM 917 C CA . GLY A 1 113 ? 6.697 -8.773 -6.416 1.00 87.94 113 GLY A CA 1
ATOM 918 C C . GLY A 1 113 ? 7.973 -8.119 -6.904 1.00 87.94 113 GLY A C 1
ATOM 919 O O . GLY A 1 113 ? 8.107 -7.775 -8.077 1.00 87.94 113 GLY A O 1
ATOM 920 N N . ALA A 1 114 ? 8.915 -7.940 -5.978 1.00 84.25 114 ALA A N 1
ATOM 921 C CA . ALA A 1 114 ? 10.197 -7.291 -6.242 1.00 84.25 114 ALA A CA 1
ATOM 922 C C . ALA A 1 114 ? 11.040 -8.025 -7.304 1.00 84.25 114 ALA A C 1
ATOM 924 O O . ALA A 1 114 ? 11.944 -7.436 -7.889 1.00 84.25 114 ALA A O 1
ATOM 925 N N . GLU A 1 115 ? 10.731 -9.293 -7.574 1.00 85.38 115 GLU A N 1
ATOM 926 C CA . GLU A 1 115 ? 11.315 -10.090 -8.649 1.00 85.38 115 GLU A CA 1
ATOM 927 C C . GLU A 1 115 ? 10.910 -9.624 -10.059 1.00 85.38 115 GLU A C 1
ATOM 929 O O . GLU A 1 115 ? 11.604 -9.926 -11.031 1.00 85.38 115 GLU A O 1
ATOM 934 N N . ALA A 1 116 ? 9.803 -8.887 -10.196 1.00 89.44 116 ALA A N 1
ATOM 935 C CA . ALA A 1 116 ? 9.298 -8.409 -11.476 1.00 89.44 116 ALA A CA 1
ATOM 936 C C . ALA A 1 116 ? 9.691 -6.948 -11.727 1.00 89.44 116 ALA A C 1
ATOM 938 O O . ALA A 1 116 ? 9.460 -6.055 -10.912 1.00 89.44 116 ALA A O 1
ATOM 939 N N . HIS A 1 117 ? 10.241 -6.669 -12.911 1.00 89.00 117 HIS A N 1
ATOM 940 C CA . HIS A 1 117 ? 10.551 -5.298 -13.314 1.00 89.00 117 HIS A CA 1
ATOM 941 C C . HIS A 1 117 ? 9.254 -4.514 -13.544 1.00 89.00 117 HIS A C 1
ATOM 943 O O . HIS A 1 117 ? 8.399 -4.955 -14.305 1.00 89.00 117 HIS A O 1
ATOM 949 N N . THR A 1 118 ? 9.122 -3.321 -12.955 1.00 87.50 118 THR A N 1
ATOM 950 C CA . THR A 1 118 ? 7.893 -2.504 -13.021 1.00 87.50 118 THR A CA 1
ATOM 951 C C . THR A 1 118 ? 7.359 -2.294 -14.442 1.00 87.50 118 THR A C 1
ATOM 953 O O . THR A 1 118 ? 6.149 -2.262 -14.642 1.00 87.50 118 THR A O 1
ATOM 956 N N . PHE A 1 119 ? 8.235 -2.173 -15.446 1.00 89.31 119 PHE A N 1
ATOM 957 C CA . PHE A 1 119 ? 7.818 -1.960 -16.838 1.00 89.31 119 PHE A CA 1
ATOM 958 C C . PHE A 1 119 ? 7.340 -3.235 -17.557 1.00 89.31 119 PHE A C 1
ATOM 960 O O . PHE A 1 119 ? 6.784 -3.117 -18.647 1.00 89.31 119 PHE A O 1
ATOM 967 N N . ASP A 1 120 ? 7.519 -4.415 -16.956 1.00 89.56 120 ASP A N 1
ATOM 968 C CA . ASP A 1 120 ? 7.000 -5.699 -17.455 1.00 89.56 120 ASP A CA 1
ATOM 969 C C . ASP A 1 120 ? 5.616 -6.034 -16.869 1.00 89.56 120 ASP A C 1
ATOM 971 O O . ASP A 1 120 ? 4.949 -6.967 -17.320 1.00 89.56 120 ASP A O 1
ATOM 975 N N . ILE A 1 121 ? 5.157 -5.282 -15.862 1.00 88.12 121 ILE A N 1
ATOM 976 C CA . ILE A 1 121 ? 3.855 -5.492 -15.226 1.00 88.12 121 ILE A CA 1
ATOM 977 C C . ILE A 1 121 ? 2.768 -4.841 -16.089 1.00 88.12 121 ILE A C 1
ATOM 979 O O . ILE A 1 121 ? 2.536 -3.632 -16.026 1.00 88.12 121 ILE A O 1
ATOM 983 N N . ASP A 1 122 ? 2.064 -5.647 -16.888 1.00 84.62 122 ASP A N 1
ATOM 984 C CA . ASP A 1 122 ? 0.891 -5.174 -17.631 1.00 84.62 122 ASP A CA 1
ATOM 985 C C . ASP A 1 122 ? -0.315 -5.002 -16.698 1.00 84.62 122 ASP A C 1
ATOM 987 O O . ASP A 1 122 ? -1.047 -5.947 -16.394 1.00 84.62 122 ASP A O 1
ATOM 991 N N . PHE A 1 123 ? -0.500 -3.773 -16.224 1.00 81.12 123 PHE A N 1
ATOM 992 C CA . PHE A 1 123 ? -1.620 -3.379 -15.372 1.00 81.12 123 PHE A CA 1
ATOM 993 C C . PHE A 1 123 ? -2.860 -2.923 -16.159 1.00 81.12 123 PHE A C 1
ATOM 995 O O . PHE A 1 123 ? -3.910 -2.729 -15.558 1.00 81.12 123 PHE A O 1
ATOM 1002 N N . ARG A 1 124 ? -2.753 -2.698 -17.480 1.00 76.31 124 ARG A N 1
ATOM 1003 C CA . ARG A 1 124 ? -3.852 -2.148 -18.301 1.00 76.31 124 ARG A CA 1
ATOM 1004 C C . ARG A 1 124 ? -4.649 -3.227 -19.022 1.00 76.31 124 ARG A C 1
ATOM 1006 O O . ARG A 1 124 ? -5.845 -3.045 -19.219 1.00 76.31 124 ARG A O 1
ATOM 1013 N N . HIS A 1 125 ? -4.001 -4.324 -19.413 1.00 66.88 125 HIS A N 1
ATOM 1014 C CA . HIS A 1 125 ? -4.634 -5.407 -20.178 1.00 66.88 125 HIS A CA 1
ATOM 1015 C C . HIS A 1 125 ? -4.585 -6.758 -19.459 1.00 66.88 125 HIS A C 1
ATOM 1017 O O . HIS A 1 125 ? -5.122 -7.747 -19.958 1.00 66.88 125 HIS A O 1
ATOM 1023 N N . GLY A 1 126 ? -3.982 -6.819 -18.269 1.00 62.34 126 GLY A N 1
ATOM 1024 C CA . GLY A 1 126 ? -4.015 -7.996 -17.411 1.00 62.34 126 GLY A CA 1
ATOM 1025 C C . GLY A 1 126 ? -5.398 -8.183 -16.791 1.00 62.34 126 GLY A C 1
ATOM 1026 O O . GLY A 1 126 ? -5.564 -7.924 -15.607 1.00 62.34 126 GLY A O 1
ATOM 1027 N N . GLY A 1 127 ? -6.382 -8.660 -17.564 1.00 66.00 127 GLY A N 1
ATOM 1028 C CA . GLY A 1 127 ? -7.793 -8.807 -17.156 1.00 66.00 127 GLY A CA 1
ATOM 1029 C C . GLY A 1 127 ? -8.059 -9.712 -15.942 1.00 66.00 127 GLY A C 1
ATOM 1030 O O . GLY A 1 127 ? -9.203 -9.914 -15.554 1.00 66.00 127 GLY A O 1
ATOM 1031 N N . GLY A 1 128 ? -7.008 -10.264 -15.333 1.00 72.31 128 GLY A N 1
ATOM 1032 C CA . GLY A 1 128 ? -7.062 -11.036 -14.102 1.00 72.31 128 GLY A CA 1
ATOM 1033 C C . GLY A 1 128 ? -6.538 -10.317 -12.856 1.00 72.31 128 GLY A C 1
ATOM 1034 O O . GLY A 1 128 ? -6.413 -10.981 -11.834 1.00 72.31 128 GLY A O 1
ATOM 1035 N N . ARG A 1 129 ? -6.172 -9.036 -12.909 1.00 76.62 129 ARG A N 1
ATOM 1036 C CA . ARG A 1 129 ? -5.689 -8.264 -11.749 1.00 76.62 129 ARG A CA 1
ATOM 1037 C C . ARG A 1 129 ? -6.605 -7.054 -11.555 1.00 76.62 129 ARG A C 1
ATOM 1039 O O . ARG A 1 129 ? -7.070 -6.504 -12.549 1.00 76.62 129 ARG A O 1
ATOM 1046 N N . GLY A 1 130 ? -6.916 -6.682 -10.311 1.00 80.94 130 GLY A N 1
ATOM 1047 C CA . GLY A 1 130 ? -7.762 -5.515 -10.034 1.00 80.94 130 GLY A CA 1
ATOM 1048 C C . GLY A 1 130 ? -7.009 -4.193 -10.146 1.00 80.94 130 GLY A C 1
ATOM 1049 O O . GLY A 1 130 ? -6.156 -4.026 -11.012 1.00 80.94 130 GLY A O 1
ATOM 1050 N N . ASP A 1 131 ? -7.344 -3.217 -9.302 1.00 85.81 131 ASP A N 1
ATOM 1051 C CA . ASP A 1 131 ? -6.784 -1.864 -9.408 1.00 85.81 131 ASP A CA 1
ATOM 1052 C C . ASP A 1 131 ? -5.387 -1.786 -8.765 1.00 85.81 131 ASP A C 1
ATOM 1054 O O . ASP A 1 131 ? -5.208 -2.100 -7.586 1.00 85.81 131 ASP A O 1
ATOM 1058 N N . VAL A 1 132 ? -4.401 -1.310 -9.536 1.00 86.81 132 VAL A N 1
ATOM 1059 C CA . VAL A 1 132 ? -3.016 -1.096 -9.078 1.00 86.81 132 VAL A CA 1
ATOM 1060 C C . VAL A 1 132 ? -2.933 -0.146 -7.878 1.00 86.81 132 VAL A C 1
ATOM 1062 O O . VAL A 1 132 ? -1.983 -0.202 -7.109 1.00 86.81 132 VAL A O 1
ATOM 1065 N N . LYS A 1 133 ? -3.937 0.715 -7.672 1.00 87.56 133 LYS A N 1
ATOM 1066 C CA . LYS A 1 133 ? -3.977 1.669 -6.552 1.00 87.56 133 LYS A CA 1
ATOM 1067 C C . LYS A 1 133 ? -4.017 1.007 -5.177 1.00 87.56 133 LYS A C 1
ATOM 1069 O O . LYS A 1 133 ? -3.740 1.685 -4.191 1.00 87.56 133 LYS A O 1
ATOM 1074 N N . TYR A 1 134 ? -4.397 -0.267 -5.101 1.00 88.62 134 TYR A N 1
ATOM 1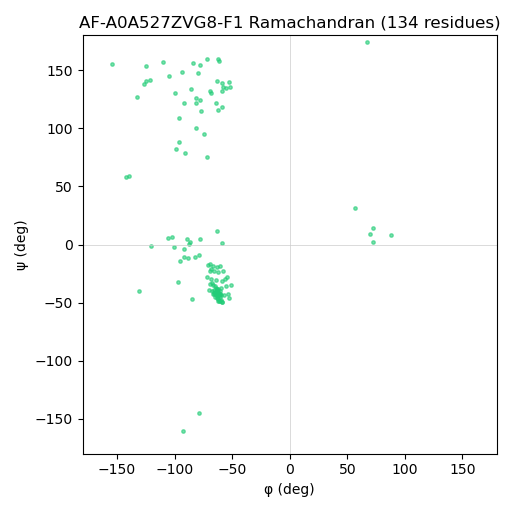075 C CA . TYR A 1 134 ? -4.467 -1.001 -3.841 1.00 88.62 134 TYR A CA 1
ATOM 1076 C C . TYR A 1 134 ? -3.176 -1.748 -3.490 1.00 88.62 134 TYR A C 1
ATOM 1078 O O . TYR A 1 134 ? -3.110 -2.316 -2.404 1.00 88.62 134 TYR A O 1
ATOM 1086 N N . VAL A 1 135 ? -2.162 -1.734 -4.364 1.00 87.69 135 VAL A N 1
ATOM 1087 C CA . VAL A 1 135 ? -0.921 -2.502 -4.190 1.00 87.69 135 VAL A CA 1
ATOM 1088 C C . VAL A 1 135 ? 0.336 -1.631 -4.253 1.00 87.69 135 VAL A C 1
ATOM 1090 O O . VAL A 1 135 ? 0.317 -0.564 -4.868 1.00 87.69 135 VAL A O 1
ATOM 1093 N N . TRP A 1 136 ? 1.410 -2.083 -3.601 1.00 80.06 136 TRP A N 1
ATOM 1094 C CA . TRP A 1 136 ? 2.687 -1.391 -3.395 1.00 80.06 136 TRP A CA 1
ATOM 1095 C C . TRP A 1 136 ? 3.882 -2.349 -3.408 1.00 80.06 136 TRP A C 1
ATOM 1097 O O . TRP A 1 136 ? 3.744 -3.497 -2.922 1.00 80.06 136 TRP A O 1
#

Sequence (136 aa):
MRIGWYINRLRSMEPAEVLHRLGEQRRRIASRRRDGGWQRYASPRLHSVLRGLRDAVLAATPAQRQAIAAAAQKALGGEFSALGRIWPRRDPDRLFPPELWRLDPVTGRLWPGAEAHTFDIDFRHGGGRGDVKYVW

Mean predicted aligned error: 7.64 Å

Foldseek 3Di:
DVVVVVVVVVVPDDPVVVVVVVVVVVVLVVVVPPPVDPVVDDDPDDDPPDPCPVVCVVPDDPVRVVVVVVQVVCLLQQFDDDPNDTAPRDDSVCNDDPQQQQADRVLRDGADDPPDRPVPRPPPPPVNDDDCVSHD

Solvent-accessible surface area (backbone atoms only — not comparable to full-atom values): 8549 Å² total; per-residue (Å²): 142,58,66,68,59,53,53,53,53,55,72,74,44,57,71,68,56,54,54,50,53,54,51,52,52,51,51,53,57,57,51,71,72,64,69,73,60,74,81,70,52,85,81,70,86,78,73,80,83,61,77,64,48,67,58,53,63,74,65,47,50,73,69,53,48,51,53,51,50,52,52,49,52,37,43,57,62,12,47,47,72,58,95,93,38,70,40,69,75,37,53,59,94,58,69,77,53,85,64,56,40,24,32,26,58,87,69,72,44,73,52,84,56,93,90,50,59,76,92,75,59,62,78,86,77,41,89,87,60,67,66,69,89,61,42,104

Radius of gyration: 22.64 Å; Cα contacts (8 Å, |Δi|>4): 75; chains: 1; bounding box: 37×32×68 Å

Secondary structure (DSSP, 8-state):
--HHHHHHHHHTS-HHHHHHHHHHHHHHHHHHT---TGGGS--PPPP-SSTTHHHHHHT--HHHHHHHHHHHHHHHTT--EETTEEPPP--GGGSS-GGGGGB-TTT-PBPP-TTS-GGG---SS-TT---GGG--

pLDDT: mean 88.03, std 7.15, range [59.78, 97.94]